Protein AF-A0A4D4MEX1-F1 (afdb_monomer_lite)

pLDDT: mean 83.77, std 13.48, range [55.56, 97.06]

Secondary structure (DSSP, 8-state):
--HHHHHHHHHHHHHHHHHHHHHHTS-S---------HHHHHHHHHHHHHHT--HHHHHHHHHHT-EE-TT--EE--------

Sequence (83 aa):
MGRDREDRRAGALAAGAAFEARRREGPDELQAELWLSAGPGRRIRAVADLSGLQPAQILAQLAERVVVSEDGTVSVPPFMPSR

Radius of gyration: 17.16 Å; chains: 1; bounding box: 33×33×50 Å

Structure (mmCIF, N/CA/C/O backbone):
data_AF-A0A4D4MEX1-F1
#
_entry.id   AF-A0A4D4MEX1-F1
#
loop_
_atom_site.group_PDB
_atom_site.id
_atom_site.type_symbol
_atom_site.label_atom_id
_atom_site.label_alt_id
_atom_site.label_comp_id
_atom_site.label_asym_id
_atom_site.label_entity_id
_atom_site.label_seq_id
_atom_site.pdbx_PDB_ins_code
_atom_site.Cartn_x
_atom_site.Cartn_y
_atom_site.Cartn_z
_atom_site.occupancy
_atom_site.B_iso_or_equiv
_atom_site.auth_seq_id
_atom_site.auth_comp_id
_atom_site.auth_asym_id
_atom_site.auth_atom_id
_atom_site.pdbx_PDB_model_num
ATOM 1 N N . MET A 1 1 ? -1.777 4.938 -35.528 1.00 56.25 1 MET A N 1
ATOM 2 C CA . MET A 1 1 ? -2.177 5.047 -34.106 1.00 56.25 1 MET A CA 1
ATOM 3 C C . MET A 1 1 ? -2.723 3.738 -33.491 1.00 56.25 1 MET A C 1
ATOM 5 O O . MET A 1 1 ? -3.070 3.762 -32.320 1.00 56.25 1 MET A O 1
ATOM 9 N N . GLY A 1 2 ? -2.804 2.604 -34.216 1.00 60.91 2 GLY A N 1
ATOM 10 C CA . GLY A 1 2 ? -3.325 1.328 -33.672 1.00 60.91 2 GLY A CA 1
ATOM 11 C C . GLY A 1 2 ? -2.270 0.378 -33.078 1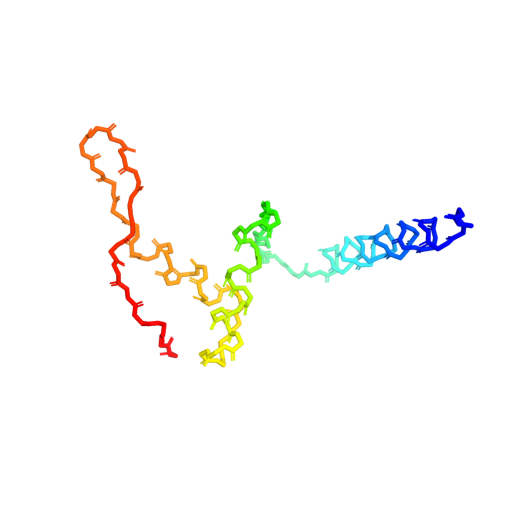.00 60.91 2 GLY A C 1
ATOM 12 O O . GLY A 1 2 ? -2.481 -0.143 -31.988 1.00 60.91 2 GLY A O 1
ATOM 13 N N . ARG A 1 3 ? -1.113 0.228 -33.748 1.00 61.28 3 ARG A N 1
ATOM 14 C CA . ARG A 1 3 ? -0.034 -0.713 -33.366 1.00 61.28 3 ARG A CA 1
ATOM 15 C C . ARG A 1 3 ? 0.497 -0.516 -31.948 1.00 61.28 3 ARG A C 1
ATOM 17 O O . ARG A 1 3 ? 0.514 -1.454 -31.172 1.00 61.28 3 ARG A O 1
ATOM 24 N N . ASP A 1 4 ? 0.773 0.723 -31.558 1.00 72.31 4 ASP A N 1
ATOM 25 C CA . ASP A 1 4 ? 1.342 1.034 -30.239 1.00 72.31 4 ASP A CA 1
ATOM 26 C C . ASP A 1 4 ? 0.441 0.619 -29.053 1.00 72.31 4 ASP A C 1
ATOM 28 O O . ASP A 1 4 ? 0.899 0.334 -27.945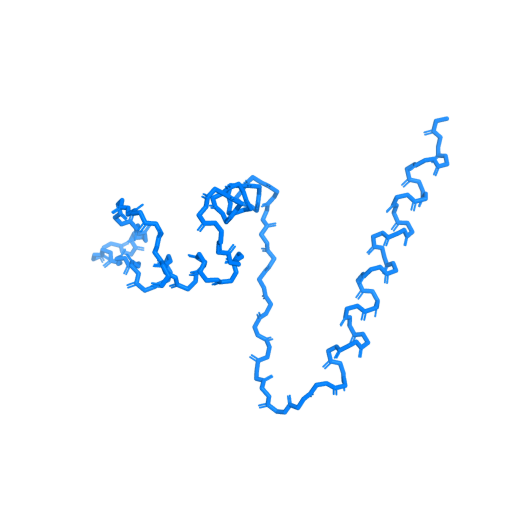 1.00 72.31 4 ASP A O 1
ATOM 32 N N . ARG A 1 5 ? -0.878 0.557 -29.277 1.00 66.88 5 ARG A N 1
ATOM 33 C CA . ARG A 1 5 ? -1.849 0.110 -28.268 1.00 66.88 5 ARG A CA 1
ATOM 34 C C . ARG A 1 5 ? -1.929 -1.416 -28.195 1.00 66.88 5 ARG A C 1
ATOM 36 O O . ARG A 1 5 ? -2.167 -1.963 -27.119 1.00 66.88 5 ARG A O 1
ATOM 43 N N . GLU A 1 6 ? -1.742 -2.072 -29.332 1.00 74.88 6 GLU A N 1
ATOM 44 C CA . GLU A 1 6 ? -1.729 -3.524 -29.482 1.00 74.88 6 GLU A CA 1
ATOM 45 C C . GLU A 1 6 ? -0.432 -4.120 -28.919 1.00 74.88 6 GLU A C 1
ATOM 47 O O . GLU A 1 6 ? -0.493 -5.054 -28.122 1.00 74.88 6 GLU A O 1
ATOM 52 N N . ASP A 1 7 ? 0.705 -3.475 -29.180 1.00 77.38 7 ASP A N 1
ATOM 53 C CA . ASP A 1 7 ? 2.022 -3.846 -28.655 1.00 77.38 7 ASP A CA 1
ATOM 54 C C . ASP A 1 7 ? 2.076 -3.712 -27.124 1.00 77.38 7 ASP A C 1
ATOM 56 O O . ASP A 1 7 ? 2.532 -4.617 -26.421 1.00 77.38 7 ASP A O 1
ATOM 60 N N . ARG A 1 8 ? 1.504 -2.634 -26.562 1.00 68.62 8 ARG A N 1
ATOM 61 C CA . ARG A 1 8 ? 1.361 -2.490 -25.100 1.00 68.62 8 ARG A CA 1
ATOM 62 C C . ARG A 1 8 ? 0.463 -3.555 -24.482 1.00 68.62 8 ARG A C 1
ATOM 64 O O . ARG A 1 8 ? 0.739 -4.023 -23.378 1.00 68.62 8 ARG A O 1
ATOM 71 N N . ARG A 1 9 ? -0.616 -3.933 -25.170 1.00 72.75 9 ARG A N 1
ATOM 72 C CA . ARG A 1 9 ? -1.527 -4.980 -24.696 1.00 72.75 9 ARG A CA 1
ATOM 73 C C . ARG A 1 9 ? -0.847 -6.347 -24.730 1.00 72.75 9 ARG A C 1
ATOM 75 O O . ARG A 1 9 ? -0.957 -7.086 -23.758 1.00 72.75 9 ARG A O 1
ATOM 82 N N . ALA A 1 10 ? -0.113 -6.651 -25.797 1.00 78.62 10 ALA A N 1
ATOM 83 C CA . ALA A 1 10 ? 0.674 -7.872 -25.914 1.00 78.62 10 ALA A CA 1
ATOM 84 C C . ALA A 1 10 ? 1.756 -7.952 -24.823 1.00 78.62 10 ALA A C 1
ATOM 86 O O . ALA A 1 10 ? 1.889 -8.988 -24.174 1.00 78.62 10 ALA A O 1
ATOM 87 N N . GLY A 1 11 ? 2.448 -6.843 -24.537 1.00 74.31 11 GLY A N 1
ATOM 88 C CA . GLY A 1 11 ? 3.430 -6.766 -23.452 1.00 74.31 11 GLY A CA 1
ATOM 89 C C . GLY A 1 11 ? 2.828 -7.003 -22.064 1.00 74.31 11 GLY A C 1
ATOM 90 O O . GLY A 1 11 ? 3.389 -7.751 -21.266 1.00 74.31 11 GLY A O 1
ATOM 91 N N . ALA A 1 12 ? 1.652 -6.432 -21.783 1.00 71.81 12 ALA A N 1
ATOM 92 C CA . ALA A 1 12 ? 0.951 -6.654 -20.517 1.00 71.81 12 ALA A CA 1
ATOM 93 C C . ALA A 1 12 ? 0.481 -8.112 -20.352 1.00 71.81 12 ALA A C 1
ATOM 95 O O . ALA A 1 12 ? 0.581 -8.673 -19.261 1.00 71.81 12 ALA A O 1
ATOM 96 N N . LEU A 1 13 ? 0.011 -8.741 -21.436 1.00 82.12 13 LEU A N 1
ATOM 97 C CA . LEU A 1 13 ? -0.402 -10.148 -21.435 1.00 82.12 13 LEU A CA 1
ATOM 98 C C . LEU A 1 13 ? 0.793 -11.093 -21.247 1.00 82.12 13 LEU A C 1
ATOM 100 O O . LEU A 1 13 ? 0.704 -12.041 -20.470 1.00 82.12 13 LEU A O 1
ATOM 104 N N . ALA A 1 14 ? 1.924 -10.809 -21.896 1.00 80.31 14 ALA A N 1
ATOM 105 C CA . ALA A 1 14 ? 3.153 -11.582 -21.740 1.00 80.31 14 ALA A CA 1
ATOM 106 C C . ALA A 1 14 ? 3.734 -11.468 -20.320 1.00 80.31 14 ALA A C 1
ATOM 108 O O . ALA A 1 14 ? 4.169 -12.468 -19.753 1.00 80.31 14 ALA A O 1
ATOM 109 N N . ALA A 1 15 ? 3.683 -10.277 -19.713 1.00 74.56 15 ALA A N 1
ATOM 110 C CA . ALA A 1 15 ? 4.106 -10.070 -18.329 1.00 74.56 15 ALA A CA 1
ATOM 111 C C . ALA A 1 15 ? 3.224 -10.844 -17.334 1.00 74.56 15 ALA A C 1
ATOM 113 O O . ALA A 1 15 ? 3.747 -11.459 -16.407 1.00 74.56 15 ALA A O 1
ATOM 114 N N . GLY A 1 16 ? 1.904 -10.874 -17.561 1.00 70.94 16 GLY A N 1
ATOM 115 C CA . GLY A 1 16 ? 0.975 -11.689 -16.772 1.00 70.94 16 GLY A CA 1
ATOM 116 C C . GLY A 1 16 ? 1.235 -13.192 -16.916 1.00 70.94 16 GLY A C 1
ATOM 117 O O . GLY A 1 16 ? 1.270 -13.908 -15.922 1.00 70.94 16 GLY A O 1
ATOM 118 N N . ALA A 1 17 ? 1.500 -13.669 -18.136 1.00 77.38 17 ALA A N 1
ATOM 119 C CA . ALA A 1 17 ? 1.814 -15.077 -18.384 1.00 77.38 17 ALA A CA 1
ATOM 120 C C . ALA A 1 17 ? 3.152 -15.509 -17.757 1.00 77.38 17 ALA A C 1
ATOM 122 O O . ALA A 1 17 ? 3.244 -16.597 -17.192 1.00 77.38 17 ALA A O 1
ATOM 123 N N . ALA A 1 18 ? 4.179 -14.655 -17.814 1.00 75.31 18 ALA A N 1
ATOM 124 C CA . ALA A 1 18 ? 5.472 -14.908 -17.178 1.00 75.31 18 ALA A CA 1
ATOM 125 C C . ALA A 1 18 ? 5.371 -14.923 -15.645 1.00 75.31 18 ALA A C 1
ATOM 127 O O . ALA A 1 18 ? 6.058 -15.696 -14.977 1.00 75.31 18 ALA A O 1
ATOM 128 N N . PHE A 1 19 ? 4.496 -14.087 -15.092 1.00 69.62 19 PHE A N 1
ATOM 129 C CA . PHE A 1 19 ? 4.189 -14.062 -13.670 1.00 69.62 19 PHE A CA 1
ATOM 130 C C . PHE A 1 19 ? 3.452 -15.340 -13.222 1.00 69.62 19 PHE A C 1
ATOM 132 O O . PHE A 1 19 ? 3.882 -15.986 -12.271 1.00 69.62 19 PHE A O 1
ATOM 139 N N . GLU A 1 20 ? 2.437 -15.786 -13.969 1.00 68.38 20 GLU A N 1
ATOM 140 C CA . GLU A 1 20 ? 1.731 -17.055 -13.716 1.00 68.38 20 GLU A CA 1
ATOM 141 C C . GLU A 1 20 ? 2.629 -18.291 -13.864 1.00 68.38 20 GLU A C 1
ATOM 143 O O . GLU A 1 20 ? 2.487 -19.256 -13.114 1.00 68.38 20 GLU A O 1
ATOM 148 N N . ALA A 1 21 ? 3.566 -18.281 -14.817 1.00 69.81 21 ALA A N 1
ATOM 149 C CA . ALA A 1 21 ? 4.549 -19.353 -14.967 1.00 69.81 21 ALA A CA 1
ATOM 150 C C . ALA A 1 21 ? 5.472 -19.432 -13.742 1.00 69.81 21 ALA A C 1
ATOM 152 O O . ALA A 1 21 ? 5.653 -20.506 -13.177 1.00 69.81 21 ALA A O 1
ATOM 153 N N . ARG A 1 22 ? 5.965 -18.281 -13.264 1.00 63.22 22 ARG A N 1
ATOM 154 C CA . ARG A 1 22 ? 6.813 -18.195 -12.067 1.00 63.22 22 ARG A CA 1
ATOM 155 C C . ARG A 1 22 ? 6.070 -18.605 -10.788 1.00 63.22 22 ARG A C 1
ATOM 157 O O . ARG A 1 22 ? 6.681 -19.182 -9.896 1.00 63.22 22 ARG A O 1
ATOM 164 N N . ARG A 1 23 ? 4.757 -18.360 -10.716 1.00 63.38 23 ARG A N 1
ATOM 165 C CA . ARG A 1 23 ? 3.886 -18.793 -9.610 1.00 63.38 23 ARG A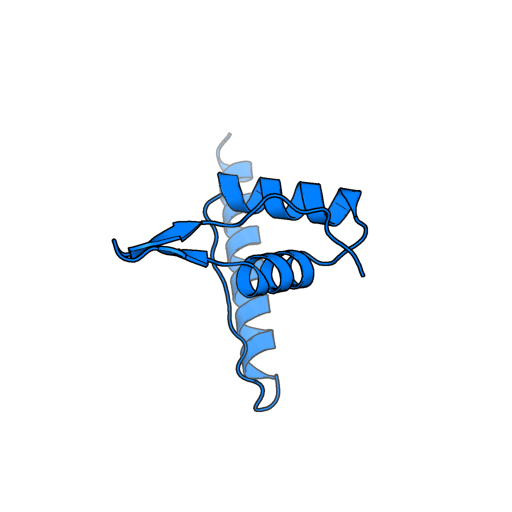 CA 1
ATOM 166 C C . ARG A 1 23 ? 3.742 -20.313 -9.518 1.00 63.38 23 ARG A C 1
ATOM 168 O O . ARG A 1 23 ? 3.661 -20.843 -8.418 1.00 63.38 23 ARG A O 1
ATOM 175 N N . ARG A 1 24 ? 3.731 -21.023 -10.654 1.00 63.97 24 ARG A N 1
ATOM 176 C CA . ARG A 1 24 ? 3.643 -22.499 -10.679 1.00 63.97 24 ARG A CA 1
ATOM 177 C C . ARG A 1 24 ? 4.924 -23.200 -10.226 1.00 63.97 24 ARG A C 1
ATOM 179 O O . ARG A 1 24 ? 4.872 -24.389 -9.941 1.00 63.97 24 ARG A O 1
ATOM 186 N N . GLU A 1 25 ? 6.047 -22.486 -10.189 1.00 63.00 25 GLU A N 1
ATOM 187 C CA . GLU A 1 25 ? 7.373 -23.038 -9.882 1.00 63.00 25 GLU A CA 1
ATOM 188 C C . GLU A 1 25 ? 7.850 -22.730 -8.443 1.00 63.00 25 GLU A C 1
ATOM 190 O O . GLU A 1 25 ? 8.918 -23.192 -8.047 1.00 63.00 25 GLU A O 1
ATOM 195 N N . GLY A 1 26 ? 7.086 -21.967 -7.646 1.00 58.38 26 GLY A N 1
ATOM 196 C CA . GLY A 1 26 ? 7.431 -21.605 -6.261 1.00 58.38 26 GLY A CA 1
ATOM 197 C C . GLY A 1 26 ? 6.919 -22.602 -5.201 1.00 58.38 26 GLY A C 1
ATOM 198 O O . GLY A 1 26 ? 5.888 -23.230 -5.434 1.00 58.38 26 GLY A O 1
ATOM 199 N N . PRO A 1 27 ? 7.622 -22.755 -4.054 1.00 55.56 27 PRO A N 1
ATOM 200 C CA . PRO A 1 27 ? 7.330 -23.737 -2.998 1.00 55.56 27 PRO A CA 1
ATOM 201 C C . PRO A 1 27 ? 6.020 -23.408 -2.259 1.00 55.56 27 PRO A C 1
ATOM 203 O O . PRO A 1 27 ? 5.428 -22.370 -2.529 1.00 55.56 27 PRO A O 1
ATOM 206 N N . ASP A 1 28 ? 5.595 -24.263 -1.318 1.00 55.97 28 ASP A N 1
ATOM 207 C CA . ASP A 1 28 ? 4.389 -24.192 -0.455 1.00 55.97 28 ASP A CA 1
ATOM 208 C C . ASP A 1 28 ? 4.221 -22.905 0.412 1.00 55.97 28 ASP A C 1
ATOM 210 O O . ASP A 1 28 ? 3.681 -22.934 1.519 1.00 55.97 28 ASP A O 1
ATOM 214 N N . GLU A 1 29 ? 4.670 -21.744 -0.053 1.00 56.81 29 GLU A N 1
ATOM 215 C CA . GLU A 1 29 ? 4.358 -20.431 0.496 1.00 56.81 29 GLU A CA 1
ATOM 216 C C . GLU A 1 29 ? 3.094 -19.898 -0.185 1.00 56.81 29 GLU A C 1
ATOM 218 O O . GLU A 1 29 ? 3.041 -19.715 -1.402 1.00 56.81 29 GLU A O 1
ATOM 223 N N . LEU A 1 30 ? 2.054 -19.623 0.606 1.00 60.09 30 LEU A N 1
ATOM 224 C CA . LEU A 1 30 ? 0.843 -18.958 0.129 1.00 60.09 30 LEU A CA 1
ATOM 225 C C . LEU A 1 30 ? 1.207 -17.578 -0.444 1.00 60.09 30 LEU A C 1
ATOM 227 O O . LEU A 1 30 ? 1.324 -16.598 0.292 1.00 60.09 30 LEU A O 1
ATOM 231 N N . GLN A 1 31 ? 1.376 -17.487 -1.766 1.00 65.69 31 GLN A N 1
ATOM 232 C CA . GLN A 1 31 ? 1.544 -16.208 -2.448 1.00 65.69 31 GLN A CA 1
ATOM 233 C C . GLN A 1 31 ? 0.204 -15.472 -2.482 1.00 65.69 31 GLN A C 1
ATOM 235 O O . GLN A 1 31 ? -0.675 -15.758 -3.295 1.00 65.69 31 GLN A O 1
ATOM 240 N N . ALA A 1 32 ? 0.050 -14.510 -1.575 1.00 71.56 32 ALA A N 1
ATOM 241 C CA . ALA A 1 32 ? -1.057 -13.571 -1.610 1.00 71.56 32 ALA A CA 1
ATOM 242 C C . ALA A 1 32 ? -0.779 -12.491 -2.663 1.00 71.56 32 ALA A C 1
ATOM 244 O O . ALA A 1 32 ? 0.137 -11.678 -2.527 1.00 71.56 32 ALA A O 1
ATOM 245 N N . GLU A 1 33 ? -1.595 -12.468 -3.711 1.00 82.19 33 GLU A N 1
ATOM 246 C CA . GLU A 1 33 ? -1.550 -11.432 -4.737 1.00 82.19 33 GLU A CA 1
ATOM 247 C C . GLU A 1 33 ? -2.625 -10.378 -4.493 1.00 82.19 33 GLU A C 1
ATOM 249 O O . GLU A 1 33 ? -3.791 -10.700 -4.259 1.00 82.19 33 GLU A O 1
ATOM 254 N N . LEU A 1 34 ? -2.244 -9.103 -4.597 1.00 82.38 34 LEU A N 1
ATOM 255 C CA . LEU A 1 34 ? -3.158 -7.980 -4.420 1.00 82.38 34 LEU A CA 1
ATOM 256 C C . LEU A 1 34 ? -3.231 -7.124 -5.685 1.00 82.38 34 LEU A C 1
ATOM 258 O O . LEU A 1 34 ? -2.280 -6.429 -6.050 1.00 82.38 34 LEU A O 1
ATOM 262 N N . TRP A 1 35 ? -4.403 -7.120 -6.317 1.00 89.50 35 TRP A N 1
ATOM 263 C CA . TRP A 1 35 ? -4.702 -6.260 -7.457 1.00 89.50 35 TRP A CA 1
ATOM 264 C C . TRP A 1 35 ? -5.303 -4.942 -6.974 1.00 89.50 35 TRP A C 1
ATOM 266 O O . TRP A 1 35 ? -6.420 -4.893 -6.462 1.00 89.50 35 TRP A O 1
ATOM 276 N N . LEU A 1 36 ? -4.556 -3.852 -7.146 1.00 89.00 36 LEU A N 1
ATOM 277 C CA . LEU A 1 36 ? -4.998 -2.510 -6.777 1.00 89.00 36 LEU A CA 1
ATOM 278 C C . LEU A 1 36 ? -5.491 -1.741 -7.999 1.00 89.00 36 LEU A C 1
ATOM 280 O O . LEU A 1 36 ? -4.904 -1.807 -9.082 1.00 89.00 36 LEU A O 1
ATOM 284 N N . SER A 1 37 ? -6.523 -0.922 -7.801 1.00 93.00 37 SER A N 1
ATOM 285 C CA . SER A 1 37 ? -6.888 0.078 -8.799 1.00 93.00 37 SER A CA 1
ATOM 286 C C . SER A 1 37 ? -5.741 1.079 -9.007 1.00 93.00 37 SER A C 1
ATOM 288 O O . SER A 1 37 ? -4.877 1.287 -8.147 1.00 93.00 37 SER A O 1
ATOM 290 N N . ALA A 1 38 ? -5.717 1.718 -10.179 1.00 92.31 38 ALA A N 1
ATOM 291 C CA . ALA A 1 38 ? -4.565 2.505 -10.618 1.00 92.31 38 ALA A CA 1
ATOM 292 C C . ALA A 1 38 ? -4.211 3.681 -9.683 1.00 92.31 38 ALA A C 1
ATOM 294 O O . ALA A 1 38 ? -3.044 4.046 -9.572 1.00 92.31 38 ALA A O 1
ATOM 295 N N . GLY A 1 39 ? -5.198 4.285 -9.012 1.00 97.06 39 GLY A N 1
ATOM 296 C CA . GLY A 1 39 ? -4.980 5.402 -8.085 1.00 97.06 39 GLY A CA 1
ATOM 297 C C . GLY A 1 39 ? -4.180 4.993 -6.839 1.00 97.06 39 GLY A C 1
ATOM 298 O O . GLY A 1 39 ? -3.055 5.469 -6.671 1.00 97.06 39 GLY A O 1
ATOM 299 N N . PRO A 1 40 ? -4.718 4.104 -5.986 1.00 92.31 40 PRO A N 1
ATOM 300 C CA . PRO A 1 40 ? -4.007 3.539 -4.841 1.00 92.31 40 PRO A CA 1
ATOM 301 C C . PRO A 1 40 ? -2.663 2.910 -5.220 1.00 92.31 40 PRO A C 1
ATOM 303 O O . PRO A 1 40 ? -1.661 3.199 -4.571 1.00 92.31 40 PRO A O 1
ATOM 306 N N . GLY A 1 41 ? -2.602 2.145 -6.318 1.00 95.62 41 GLY A N 1
ATOM 307 C CA . GLY A 1 41 ? -1.356 1.523 -6.774 1.00 95.62 41 GLY A CA 1
ATOM 308 C C . GLY A 1 41 ? -0.238 2.534 -7.066 1.00 95.62 41 GLY A C 1
ATOM 309 O O . GLY A 1 41 ? 0.912 2.306 -6.689 1.00 95.62 41 GLY A O 1
ATOM 310 N N . ARG A 1 42 ? -0.565 3.687 -7.674 1.00 96.50 42 ARG A N 1
ATOM 311 C CA . ARG A 1 42 ? 0.406 4.777 -7.886 1.00 96.50 42 ARG A CA 1
ATOM 312 C C . ARG A 1 42 ? 0.881 5.404 -6.577 1.00 96.50 42 ARG A C 1
ATOM 314 O O . ARG A 1 42 ? 2.064 5.699 -6.458 1.00 96.50 42 ARG A O 1
ATOM 321 N N . ARG A 1 43 ? -0.012 5.594 -5.600 1.00 95.69 43 ARG A N 1
ATOM 322 C CA . ARG A 1 43 ? 0.351 6.180 -4.296 1.00 95.69 43 ARG A CA 1
ATOM 323 C C . ARG A 1 43 ? 1.289 5.270 -3.509 1.00 95.69 43 ARG A C 1
ATOM 325 O O . ARG A 1 43 ? 2.292 5.754 -3.005 1.00 95.69 43 ARG A O 1
ATOM 332 N N . ILE A 1 44 ? 0.997 3.969 -3.456 1.00 95.19 44 ILE A N 1
ATOM 333 C CA . ILE A 1 44 ? 1.857 2.995 -2.769 1.00 95.19 44 ILE A CA 1
ATOM 334 C C . ILE A 1 44 ? 3.257 2.980 -3.384 1.00 95.19 44 ILE A C 1
ATOM 336 O O . ILE A 1 44 ? 4.236 3.011 -2.648 1.00 95.19 44 ILE A O 1
ATOM 340 N N . ARG A 1 45 ? 3.364 2.996 -4.720 1.00 95.19 45 ARG A N 1
ATOM 341 C CA . ARG A 1 45 ? 4.666 3.075 -5.402 1.00 95.19 45 ARG A CA 1
ATOM 342 C C . ARG A 1 45 ? 5.415 4.365 -5.091 1.00 95.19 45 ARG A C 1
ATOM 344 O O . ARG A 1 45 ? 6.564 4.288 -4.694 1.00 95.19 45 ARG A O 1
ATOM 351 N N . ALA A 1 46 ? 4.750 5.517 -5.153 1.00 96.50 46 ALA A N 1
ATOM 352 C CA . ALA A 1 46 ? 5.387 6.788 -4.814 1.00 96.50 46 ALA A CA 1
ATOM 353 C C . ALA A 1 46 ? 5.920 6.818 -3.369 1.00 96.50 46 ALA A C 1
ATOM 355 O O . ALA A 1 46 ? 7.013 7.317 -3.124 1.00 96.50 46 ALA A O 1
ATOM 356 N N . VAL A 1 47 ? 5.169 6.269 -2.409 1.00 95.50 47 VAL A N 1
ATOM 357 C CA . VAL A 1 47 ? 5.618 6.174 -1.012 1.00 95.50 47 VAL A CA 1
ATOM 358 C C . VAL A 1 47 ? 6.804 5.218 -0.878 1.00 95.50 47 VAL A C 1
ATOM 360 O O . VAL A 1 47 ? 7.784 5.573 -0.233 1.00 95.50 47 VAL A O 1
ATOM 363 N N . ALA A 1 48 ? 6.734 4.047 -1.514 1.00 95.44 48 ALA A N 1
ATOM 364 C CA . ALA A 1 48 ? 7.815 3.064 -1.533 1.00 95.44 48 ALA A CA 1
ATOM 365 C C . ALA A 1 48 ? 9.123 3.658 -2.091 1.00 95.44 48 ALA A C 1
ATOM 367 O O . ALA A 1 48 ? 10.179 3.495 -1.477 1.00 95.44 48 ALA A O 1
ATOM 368 N N . ASP A 1 49 ? 9.032 4.413 -3.192 1.00 96.12 49 ASP A N 1
ATOM 369 C CA . ASP A 1 49 ? 10.167 5.105 -3.811 1.00 96.12 49 ASP A CA 1
ATOM 370 C C . ASP A 1 49 ? 10.779 6.146 -2.858 1.00 96.12 49 ASP A C 1
ATOM 372 O O . ASP A 1 49 ? 11.998 6.216 -2.712 1.00 96.12 49 ASP A O 1
ATOM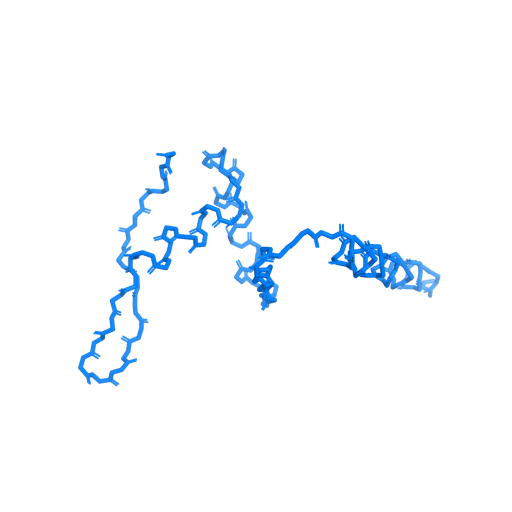 376 N N . LEU A 1 50 ? 9.942 6.926 -2.162 1.00 94.88 50 LEU A N 1
ATOM 377 C CA . LEU A 1 50 ? 10.390 7.948 -1.208 1.00 94.88 50 LEU A CA 1
ATOM 378 C C . LEU A 1 50 ? 11.023 7.357 0.059 1.00 94.88 50 LEU A C 1
ATOM 380 O O . LEU A 1 50 ? 11.960 7.939 0.600 1.00 94.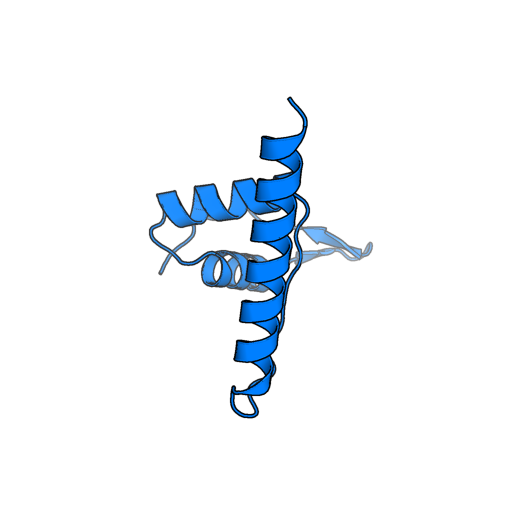88 50 LEU A O 1
ATOM 384 N N . SER A 1 51 ? 10.518 6.224 0.551 1.00 94.12 51 SER A N 1
ATOM 385 C CA . SER A 1 51 ? 11.014 5.585 1.776 1.00 94.12 51 SER A CA 1
ATOM 386 C C . SER A 1 51 ? 12.133 4.567 1.530 1.00 94.12 51 SER A C 1
ATOM 388 O O . SER A 1 51 ? 12.709 4.044 2.484 1.00 94.12 51 SER A O 1
ATOM 390 N N . GLY A 1 52 ? 12.417 4.223 0.269 1.00 95.88 52 GLY A N 1
ATOM 391 C CA . GLY A 1 52 ? 13.345 3.148 -0.086 1.00 95.88 52 GLY A CA 1
ATOM 392 C C . GLY A 1 52 ? 12.895 1.769 0.416 1.00 95.88 52 GLY A C 1
ATOM 393 O O . GLY A 1 52 ? 13.742 0.945 0.774 1.00 95.88 52 GLY A O 1
ATOM 394 N N . LEU A 1 53 ? 11.577 1.549 0.493 1.00 96.06 53 LEU A N 1
ATOM 395 C CA . LEU A 1 53 ? 10.940 0.288 0.895 1.00 96.06 53 LEU A CA 1
ATOM 396 C C . LEU A 1 53 ? 10.309 -0.390 -0.321 1.00 96.06 53 LEU A C 1
ATOM 398 O O . LEU A 1 53 ? 10.048 0.244 -1.337 1.00 96.06 53 LEU A O 1
ATOM 402 N N . GLN A 1 54 ? 10.019 -1.683 -0.215 1.00 94.94 54 GLN A N 1
ATOM 403 C CA . GLN A 1 54 ? 9.232 -2.391 -1.221 1.00 94.94 54 GLN A CA 1
ATOM 404 C C . GLN A 1 54 ? 7.729 -2.109 -1.042 1.00 94.94 54 GLN A C 1
ATOM 406 O O . GLN A 1 54 ? 7.261 -2.007 0.094 1.00 94.94 54 GLN A O 1
ATOM 411 N N . PRO A 1 55 ? 6.924 -2.079 -2.125 1.00 94.00 55 PRO A N 1
ATOM 412 C CA . PRO A 1 55 ? 5.470 -1.912 -2.034 1.00 94.00 55 PRO A CA 1
ATOM 413 C C . PRO A 1 55 ? 4.785 -2.885 -1.062 1.00 94.00 55 PRO A C 1
ATOM 415 O O . PRO A 1 55 ? 3.855 -2.497 -0.362 1.00 94.00 55 PRO A O 1
ATOM 418 N N . ALA A 1 56 ? 5.270 -4.128 -0.979 1.00 92.62 56 ALA A N 1
ATOM 419 C CA . ALA A 1 56 ? 4.761 -5.126 -0.040 1.00 92.62 56 ALA A CA 1
ATOM 420 C C . ALA A 1 56 ? 4.987 -4.732 1.432 1.00 92.62 56 ALA A C 1
ATOM 422 O O . ALA A 1 56 ? 4.108 -4.951 2.257 1.00 92.62 56 ALA A O 1
ATOM 423 N N . GLN A 1 57 ? 6.114 -4.092 1.759 1.00 94.19 57 GLN A N 1
ATOM 424 C CA . GLN A 1 57 ? 6.401 -3.626 3.121 1.00 94.19 57 GLN A CA 1
ATOM 425 C C . GLN A 1 57 ? 5.482 -2.465 3.515 1.00 94.19 57 GLN A C 1
ATOM 427 O O . GLN A 1 57 ? 4.982 -2.428 4.635 1.00 94.19 57 GLN A O 1
ATOM 432 N N . ILE A 1 58 ? 5.191 -1.555 2.578 1.00 95.19 58 ILE A N 1
ATOM 433 C CA . ILE A 1 58 ? 4.207 -0.485 2.799 1.00 95.19 58 ILE A CA 1
ATOM 434 C C . ILE A 1 58 ? 2.819 -1.074 3.073 1.00 95.19 58 ILE A C 1
ATOM 436 O O . ILE A 1 58 ? 2.125 -0.627 3.982 1.00 95.19 58 ILE A O 1
ATOM 440 N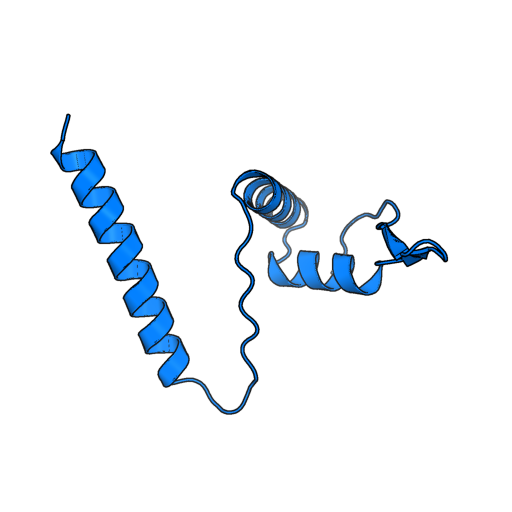 N . LEU A 1 59 ? 2.412 -2.083 2.296 1.00 93.44 59 LEU A N 1
ATOM 441 C CA . LEU A 1 59 ? 1.127 -2.760 2.480 1.00 93.44 59 LEU A CA 1
ATOM 442 C C . LEU A 1 59 ? 1.051 -3.510 3.815 1.00 93.44 59 LEU A C 1
ATOM 444 O O . LEU A 1 59 ? 0.018 -3.436 4.473 1.00 93.44 59 LEU A O 1
ATOM 448 N N . ALA A 1 60 ? 2.132 -4.172 4.237 1.00 93.31 60 ALA A N 1
ATOM 449 C CA . ALA A 1 60 ? 2.208 -4.823 5.543 1.00 93.31 60 ALA A CA 1
ATOM 450 C C . ALA A 1 60 ? 2.033 -3.810 6.684 1.00 93.31 60 ALA A C 1
ATOM 452 O O . ALA A 1 60 ? 1.165 -3.987 7.533 1.00 93.31 60 ALA A O 1
ATOM 453 N N . GLN A 1 61 ? 2.750 -2.684 6.637 1.00 94.88 61 GLN A N 1
ATOM 454 C CA . GLN A 1 61 ? 2.626 -1.627 7.648 1.00 94.88 61 GLN A CA 1
ATOM 455 C C . GLN A 1 61 ? 1.244 -0.966 7.653 1.00 94.88 61 GLN A C 1
ATOM 457 O O . GLN A 1 61 ? 0.743 -0.591 8.709 1.00 94.88 61 GLN A O 1
ATOM 462 N N . LEU A 1 62 ? 0.599 -0.820 6.491 1.00 93.88 62 LEU A N 1
ATOM 463 C CA . LEU A 1 62 ? -0.794 -0.374 6.430 1.00 93.88 62 LEU A CA 1
ATOM 464 C C . LEU A 1 62 ? -1.716 -1.372 7.134 1.00 93.88 62 LEU A C 1
ATOM 466 O O . LEU A 1 62 ? -2.541 -0.952 7.940 1.00 93.88 62 LEU A O 1
ATOM 470 N N . ALA A 1 63 ? -1.560 -2.668 6.849 1.00 93.12 63 ALA A N 1
ATOM 471 C CA . ALA A 1 63 ? -2.375 -3.733 7.428 1.00 93.12 63 ALA A CA 1
ATOM 472 C C . ALA A 1 63 ? -2.212 -3.828 8.953 1.00 93.12 63 ALA A C 1
ATOM 474 O O . ALA A 1 63 ? -3.208 -3.924 9.664 1.00 93.12 63 ALA A O 1
ATOM 475 N N . GLU A 1 64 ? -0.984 -3.711 9.460 1.00 95.12 64 GLU A N 1
ATOM 476 C CA . GLU A 1 64 ? -0.675 -3.694 10.899 1.00 95.12 64 GLU A CA 1
ATOM 477 C C . GLU A 1 64 ? -1.329 -2.525 11.649 1.00 95.12 64 GLU A C 1
ATOM 479 O O . GLU A 1 64 ? -1.498 -2.572 12.866 1.00 95.12 64 GLU A O 1
ATOM 484 N N . ARG A 1 65 ? -1.688 -1.459 10.930 1.00 95.19 65 ARG A N 1
ATOM 485 C CA . ARG A 1 65 ? -2.218 -0.213 11.494 1.00 95.19 65 ARG A CA 1
ATOM 486 C C . ARG A 1 65 ? -3.700 -0.014 11.207 1.00 95.19 65 ARG A C 1
ATOM 488 O O . ARG A 1 65 ? -4.232 1.052 11.520 1.00 95.19 65 ARG A O 1
ATOM 495 N N . VAL A 1 66 ? -4.360 -0.999 10.600 1.00 96.25 66 VAL A N 1
ATOM 496 C CA . VAL A 1 66 ? -5.802 -0.948 10.379 1.00 96.25 66 VAL A CA 1
ATOM 497 C C . VAL A 1 66 ? -6.518 -0.908 11.724 1.00 96.25 66 VAL A C 1
ATOM 499 O O . VAL A 1 66 ? -6.337 -1.772 12.577 1.00 96.25 66 VAL A O 1
ATOM 502 N N . VAL A 1 67 ? -7.375 0.094 11.880 1.00 96.44 67 VAL A N 1
ATOM 503 C CA . VAL A 1 67 ? -8.331 0.205 12.974 1.00 96.44 67 VAL A CA 1
ATOM 504 C C . VAL A 1 67 ? -9.722 0.023 12.390 1.00 96.44 67 VAL A C 1
ATOM 506 O O . VAL A 1 67 ? -10.102 0.726 11.449 1.00 96.44 67 VAL A O 1
ATOM 509 N N . VAL A 1 68 ? -10.470 -0.919 12.957 1.00 96.38 68 VAL A N 1
ATOM 510 C CA . VAL A 1 68 ? -11.876 -1.147 12.624 1.00 96.38 68 VAL A CA 1
ATOM 511 C C . VAL A 1 68 ? -12.728 -0.584 13.754 1.00 96.38 68 VAL A C 1
ATOM 513 O O . VAL A 1 68 ? -12.585 -0.995 14.904 1.00 96.38 68 VAL A O 1
ATOM 516 N N . SER A 1 69 ? -13.569 0.392 13.432 1.00 95.50 69 SER A N 1
ATOM 517 C CA . SER A 1 69 ? -14.519 0.993 14.369 1.00 95.50 69 SER A CA 1
ATOM 518 C C . SER A 1 69 ? -15.714 0.068 14.629 1.00 95.50 69 SER A C 1
ATOM 520 O O . SER A 1 69 ? -15.948 -0.885 13.887 1.00 95.50 69 SER A O 1
ATOM 522 N N . GLU A 1 70 ? -16.495 0.354 15.675 1.00 96.19 70 GLU A N 1
ATOM 523 C CA . GLU A 1 70 ? -17.685 -0.440 16.040 1.00 96.19 70 GLU A CA 1
ATOM 524 C C . GLU A 1 70 ? -18.734 -0.509 14.918 1.00 96.19 70 GLU A C 1
ATOM 526 O O . GLU A 1 70 ? -19.456 -1.496 14.800 1.00 96.19 70 GLU A O 1
ATOM 531 N N . ASP A 1 71 ? -18.789 0.510 14.060 1.00 95.88 71 ASP A N 1
ATOM 532 C CA . ASP A 1 71 ? -19.666 0.577 12.887 1.00 95.88 71 ASP A CA 1
ATOM 533 C C . ASP A 1 71 ? -19.107 -0.160 11.650 1.00 95.88 71 ASP A C 1
ATOM 535 O O . ASP A 1 71 ? -19.726 -0.147 10.586 1.00 95.88 71 ASP A O 1
ATOM 539 N N . GLY A 1 72 ? -17.941 -0.802 11.772 1.00 93.94 72 GLY A N 1
ATOM 540 C CA . GLY A 1 72 ? -17.256 -1.496 10.683 1.00 93.94 72 GLY A CA 1
ATOM 541 C C . GLY A 1 72 ? -16.412 -0.590 9.783 1.00 93.94 72 GLY A C 1
ATOM 542 O O . GLY A 1 72 ? -15.847 -1.074 8.799 1.00 93.94 72 GLY A O 1
ATOM 543 N N . THR A 1 73 ? -16.284 0.704 10.095 1.00 95.88 73 THR A N 1
ATOM 544 C CA . THR A 1 73 ? -15.414 1.611 9.341 1.00 95.88 73 THR A CA 1
ATOM 545 C C . THR A 1 73 ? -13.953 1.189 9.481 1.00 95.88 73 THR A C 1
ATOM 547 O O . THR A 1 73 ? -13.429 1.054 10.585 1.00 95.88 73 THR A O 1
ATOM 550 N N . VAL A 1 74 ? -13.274 1.017 8.344 1.00 94.56 74 VAL A N 1
ATOM 551 C CA . VAL A 1 74 ? -11.846 0.688 8.264 1.00 94.56 74 VAL A CA 1
ATOM 552 C C . VAL A 1 74 ? -11.049 1.972 8.072 1.00 94.56 74 VAL A C 1
ATOM 554 O O . VAL A 1 74 ? -11.227 2.686 7.084 1.00 94.56 74 VAL A O 1
ATOM 557 N N . SER A 1 75 ? -10.142 2.255 8.998 1.00 94.56 75 SER A N 1
ATOM 558 C CA . SER A 1 75 ? -9.269 3.425 8.946 1.00 94.56 75 SER A CA 1
ATOM 559 C C . SER A 1 75 ? -7.819 3.042 9.224 1.00 94.56 75 SER A C 1
ATOM 561 O O . SER A 1 75 ? -7.537 1.997 9.802 1.00 94.56 75 SER A O 1
ATOM 563 N N . VAL A 1 76 ? -6.885 3.887 8.791 1.00 94.81 76 VAL A N 1
ATOM 564 C CA . VAL A 1 76 ? -5.466 3.755 9.132 1.00 94.81 76 VAL A CA 1
ATOM 565 C C . VAL A 1 76 ? -4.991 5.106 9.662 1.00 94.81 76 VAL A C 1
ATOM 567 O O . VAL A 1 76 ? -5.075 6.097 8.929 1.00 94.81 76 VAL A O 1
ATOM 570 N N . PRO A 1 77 ? -4.504 5.189 10.911 1.00 94.44 77 PRO A N 1
ATOM 571 C CA . PRO A 1 77 ? -3.936 6.417 11.444 1.00 94.44 77 PRO A CA 1
ATOM 572 C C . PRO A 1 77 ? -2.718 6.876 10.628 1.00 94.44 77 PRO A C 1
ATOM 574 O O . PRO A 1 77 ? -1.958 6.030 10.138 1.00 94.44 77 PRO A O 1
ATOM 577 N N . PRO A 1 78 ? -2.464 8.195 10.530 1.00 93.12 78 PRO A N 1
ATOM 578 C CA . PRO A 1 78 ? -1.266 8.715 9.884 1.00 93.12 78 PRO A CA 1
ATOM 579 C C . PRO A 1 78 ? 0.011 8.054 10.411 1.00 93.12 78 PRO A C 1
ATOM 581 O O . PRO A 1 78 ? 0.136 7.752 11.603 1.00 93.12 78 PRO A O 1
ATOM 584 N N . PHE A 1 79 ? 0.963 7.812 9.514 1.00 91.56 79 PHE A N 1
ATOM 585 C CA . PHE A 1 79 ? 2.248 7.219 9.864 1.00 91.56 79 PHE A CA 1
ATOM 586 C C . PHE A 1 79 ? 3.324 7.566 8.849 1.00 91.56 79 PHE A C 1
ATOM 588 O O . PHE A 1 79 ? 3.025 7.907 7.704 1.00 91.56 79 PHE A O 1
ATOM 595 N N . MET A 1 80 ? 4.576 7.456 9.285 1.00 91.75 80 MET A N 1
ATOM 596 C CA . MET A 1 80 ? 5.732 7.478 8.399 1.00 91.75 80 MET A CA 1
ATOM 597 C C . MET A 1 80 ? 6.227 6.042 8.232 1.00 91.75 80 MET A C 1
ATOM 599 O O . MET A 1 80 ? 6.486 5.394 9.248 1.00 91.75 80 MET A O 1
ATOM 603 N N . PRO A 1 81 ? 6.351 5.531 6.997 1.00 90.12 81 PRO A N 1
ATOM 604 C CA . PRO A 1 81 ? 6.911 4.209 6.776 1.00 90.12 81 PRO A CA 1
ATOM 605 C C . PRO A 1 81 ? 8.354 4.125 7.270 1.00 90.12 81 PRO A C 1
ATOM 607 O O . PRO A 1 81 ? 9.157 5.022 7.005 1.00 90.12 81 PRO A O 1
ATOM 610 N N . SER A 1 82 ? 8.687 3.035 7.949 1.00 88.06 82 SER A N 1
ATOM 611 C CA . SER A 1 82 ? 10.038 2.755 8.445 1.00 88.06 82 SER A CA 1
ATOM 612 C C . SER A 1 82 ? 10.506 1.368 8.010 1.00 88.06 82 SER A C 1
ATOM 614 O O . SER A 1 82 ? 9.699 0.551 7.574 1.00 88.06 82 SER A O 1
ATOM 616 N N . ARG A 1 83 ? 11.815 1.116 8.070 1.00 81.06 83 ARG A N 1
ATOM 617 C CA . ARG A 1 83 ? 12.370 -0.226 7.846 1.00 81.06 83 ARG A CA 1
ATOM 618 C C . ARG A 1 83 ? 12.114 -1.147 9.024 1.00 81.06 83 ARG A C 1
ATOM 620 O O . ARG A 1 83 ? 12.046 -0.618 10.155 1.00 81.06 83 ARG A O 1
#

Foldseek 3Di:
DPVVVVVVVVVVVVVVVVVVVVVVVDPPDPDDDDDDDPPVVVVLVVLCVVAVHDSVQSVVVQVVQWDQDPVRDTDGDDDRDDD

Organism: Streptomyces avermitilis (NCBI:txid33903)